Protein AF-A0A819R6R5-F1 (afdb_monomer)

pLDDT: mean 72.18, std 21.05, range [25.55, 96.31]

R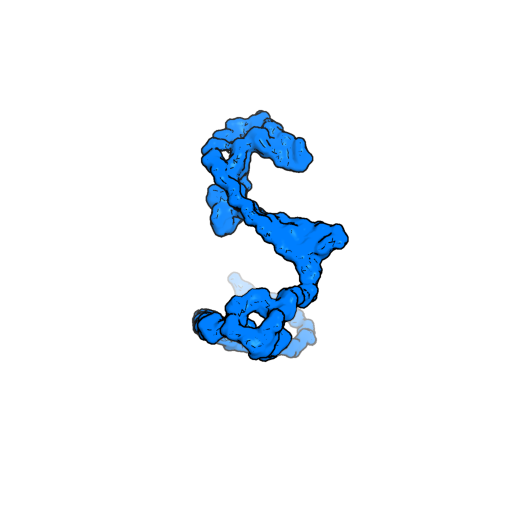adius of gyration: 30.65 Å; Cα contacts (8 Å, |Δi|>4): 181; chains: 1; bounding box: 63×64×86 Å

Solvent-accessible surface area (backbone atoms only — not comparable to full-atom values): 10216 Å² total; per-residue (Å²): 117,56,80,88,11,52,86,26,46,28,30,69,38,90,34,28,62,50,75,52,72,49,73,41,88,94,68,49,27,37,40,38,38,41,37,38,41,23,34,62,42,33,65,72,34,61,58,98,86,40,58,53,18,46,62,50,42,75,80,44,83,81,80,54,90,65,80,73,48,75,50,74,48,77,48,73,45,66,63,57,92,60,75,84,75,46,60,68,34,95,50,54,97,72,48,84,56,59,96,75,44,89,45,34,56,83,84,45,82,83,45,76,88,62,51,72,67,53,50,51,53,51,49,52,51,51,52,53,51,53,58,60,60,69,77,68,76,84,85,88,84,88,90,81,86,88,86,88,88,87,91,86,83,90,79,88,89,81,90,134

Secondary structure (DSSP, 8-state):
--GGGTT-EETTEE--EEEEEEEETTTTEEEEEEEEEE---GGG--BTTB-HHHHHHHH---------EEEEEEEEEE-------PPBPTTGGG-TTGGG-SSB-GGGTTS-SS-HHHHHHHHHHHHHHHHHHTT--PPP--------------------

Foldseek 3Di:
DDDPLCPADEQNHRTGKDKDWDADPPQQKIKIKIKRFHYDHLQPDADPNRRVSVVVCVVPVDIDDTDGDMDMDMDMDRNPPPDPQFDADPCAVNDPCPLNDPGDHPVCPPPDNDDPVRVVVVVVVVVVVVVVVVVDDDDDDDDDDDDDDDDDDDDDDDDD

Mean predicted aligned error: 19.15 Å

Nearest PDB structures (foldseek):
  2drh-assembly1_C  TM=8.576E-01  e=3.982E-04  Pyrococcus horikoshii OT3
  2drh-assembly1_D  TM=8.253E-01  e=2.679E-04  Pyrococcus horikoshii OT3
  3n5i-assembly1_B  TM=7.764E-01  e=1.308E-03  Sphingosinicella xenopeptidilytica
  3n5i-assembly1_C  TM=7.537E-01  e=2.890E-03  Sphingosinicella xenopeptidilytica
  3n5i-assembly1_D  TM=7.748E-01  e=4.590E-03  Sphingosinicella xenopeptidilytica

Structure (mmCIF, N/CA/C/O backbone):
data_AF-A0A819R6R5-F1
#
_entry.id   AF-A0A819R6R5-F1
#
loop_
_atom_site.group_PDB
_atom_site.id
_atom_site.type_symbol
_atom_site.label_atom_id
_atom_site.label_alt_id
_atom_site.label_comp_id
_atom_site.label_asym_id
_atom_site.label_entity_id
_atom_site.label_seq_id
_atom_site.pdbx_PDB_ins_code
_atom_site.Cartn_x
_atom_site.Cartn_y
_atom_site.Cartn_z
_atom_site.occupancy
_atom_site.B_iso_or_equiv
_atom_site.auth_seq_id
_atom_site.auth_comp_id
_atom_site.auth_asym_id
_atom_site.auth_atom_id
_atom_site.pdbx_PDB_model_num
ATOM 1 N N . ASN A 1 1 ? 8.937 -0.632 11.499 1.00 82.94 1 ASN A N 1
ATOM 2 C CA . ASN A 1 1 ? 8.618 0.596 10.732 1.00 82.94 1 ASN A CA 1
ATOM 3 C C . ASN A 1 1 ? 9.880 1.384 10.476 1.00 82.94 1 ASN A C 1
ATOM 5 O O . ASN A 1 1 ? 10.744 1.391 11.343 1.00 82.94 1 ASN A O 1
ATOM 9 N N . VAL A 1 2 ? 9.978 2.013 9.307 1.00 90.94 2 VAL A N 1
ATOM 10 C CA . VAL A 1 2 ? 11.176 2.724 8.839 1.00 90.94 2 VAL A CA 1
ATOM 11 C C . VAL A 1 2 ? 10.796 4.042 8.154 1.00 90.94 2 VAL A C 1
ATOM 13 O O . VAL A 1 2 ? 9.643 4.231 7.753 1.00 90.94 2 VAL A O 1
ATOM 16 N N . GLY A 1 3 ? 11.768 4.949 8.008 1.00 91.12 3 GLY A N 1
ATOM 17 C CA . GLY A 1 3 ? 11.604 6.223 7.300 1.00 91.12 3 GLY A CA 1
ATOM 18 C C . GLY A 1 3 ? 10.436 7.066 7.826 1.00 91.12 3 GLY A C 1
ATOM 19 O O . GLY A 1 3 ? 10.149 7.081 9.024 1.00 91.12 3 GLY A O 1
ATOM 20 N N . GLY A 1 4 ? 9.718 7.736 6.918 1.00 88.19 4 GLY A N 1
ATOM 21 C CA . GLY A 1 4 ? 8.532 8.526 7.280 1.00 88.19 4 GLY A CA 1
ATOM 22 C C . GLY A 1 4 ? 7.352 7.698 7.820 1.00 88.19 4 GLY A C 1
ATOM 23 O O . GLY A 1 4 ? 6.426 8.260 8.399 1.00 88.19 4 GLY A O 1
ATOM 24 N N . GLY A 1 5 ? 7.392 6.364 7.693 1.00 90.44 5 GLY A N 1
ATOM 25 C CA . GLY A 1 5 ? 6.367 5.447 8.198 1.00 90.44 5 GLY A CA 1
ATOM 26 C C . GLY A 1 5 ? 6.433 5.191 9.712 1.00 90.44 5 GLY A C 1
ATOM 27 O O . GLY A 1 5 ? 5.470 4.701 10.304 1.00 90.44 5 GLY A O 1
ATOM 28 N N . THR A 1 6 ? 7.542 5.520 10.386 1.00 92.94 6 THR A N 1
ATOM 29 C CA . THR A 1 6 ? 7.752 5.172 11.806 1.00 92.94 6 THR A CA 1
ATOM 30 C C . THR A 1 6 ? 6.670 5.728 12.727 1.00 92.94 6 THR A C 1
ATOM 32 O O . THR A 1 6 ? 6.112 4.975 13.526 1.00 92.94 6 THR A O 1
ATOM 35 N N . GLY A 1 7 ? 6.292 6.996 12.557 1.00 90.38 7 GLY A N 1
ATOM 36 C CA . GLY A 1 7 ? 5.264 7.667 13.362 1.00 90.38 7 GLY A CA 1
ATOM 37 C C . GLY A 1 7 ? 3.835 7.541 12.829 1.00 90.38 7 GLY A C 1
ATOM 38 O O . GLY A 1 7 ? 2.949 8.252 13.298 1.00 90.38 7 GLY A O 1
ATOM 39 N N . MET A 1 8 ? 3.592 6.699 11.821 1.00 90.94 8 MET A N 1
ATOM 40 C CA . MET A 1 8 ? 2.285 6.640 11.171 1.00 90.94 8 MET A CA 1
ATOM 41 C C . MET A 1 8 ? 1.270 5.768 11.905 1.00 90.94 8 MET A C 1
ATOM 43 O O . MET A 1 8 ? 1.598 4.710 12.458 1.00 90.94 8 MET A O 1
ATOM 47 N N . ILE A 1 9 ? 0.024 6.243 11.878 1.00 90.69 9 ILE A N 1
ATOM 48 C CA . ILE A 1 9 ? -1.169 5.586 12.405 1.00 90.69 9 ILE A CA 1
ATOM 49 C C . ILE A 1 9 ? -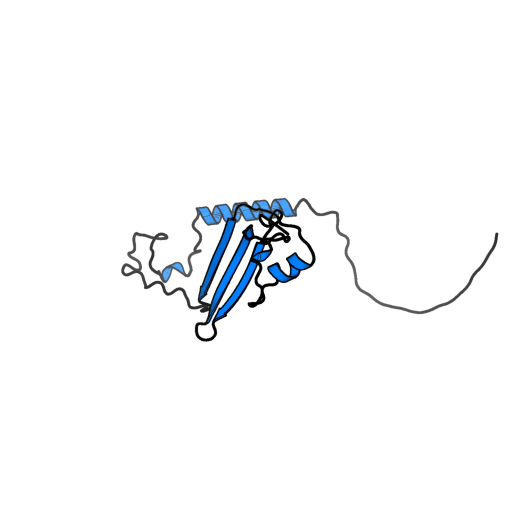2.274 5.766 11.366 1.00 90.69 9 ILE A C 1
ATOM 51 O O . ILE A 1 9 ? -2.510 6.880 10.896 1.00 90.69 9 ILE A O 1
ATOM 55 N N . SER A 1 10 ? -2.950 4.675 11.020 1.00 90.75 10 SER A N 1
ATOM 56 C CA . SER A 1 10 ? -4.067 4.665 10.078 1.00 90.75 10 SER A CA 1
ATOM 57 C C . SER A 1 10 ? -5.172 3.782 10.633 1.00 90.75 10 SER A C 1
ATOM 59 O O . SER A 1 10 ? -4.901 2.737 11.221 1.00 90.75 10 SER A O 1
ATOM 61 N N . PHE A 1 11 ? -6.418 4.246 10.538 1.00 91.12 11 PHE A N 1
ATOM 62 C CA . PHE A 1 11 ? -7.582 3.574 11.127 1.00 91.12 11 PHE A CA 1
ATOM 63 C C . PHE A 1 11 ? -7.441 3.259 12.633 1.00 91.12 11 PHE A C 1
ATOM 65 O O . PHE A 1 11 ? -8.073 2.344 13.148 1.00 91.12 11 PHE A O 1
ATOM 72 N N . GLY A 1 12 ? -6.626 4.022 13.369 1.00 88.88 12 GLY A N 1
ATOM 73 C CA . GLY A 1 12 ? -6.350 3.766 14.789 1.00 88.88 12 GLY A CA 1
ATOM 74 C C . GLY A 1 12 ? -5.407 2.587 15.063 1.00 88.88 12 GLY A C 1
ATOM 75 O O . GLY A 1 12 ? -5.209 2.248 16.225 1.00 88.88 12 GLY A O 1
ATOM 76 N N . PHE A 1 13 ? -4.804 2.001 14.027 1.00 90.12 13 PHE A N 1
ATOM 77 C CA . PHE A 1 13 ? -3.797 0.946 14.127 1.00 90.12 13 PHE A CA 1
ATOM 78 C C . PHE A 1 13 ? -2.423 1.461 13.711 1.00 90.12 13 PHE A C 1
ATOM 80 O O . PHE A 1 13 ? -2.297 2.466 13.000 1.00 90.12 13 PHE A O 1
ATOM 87 N N . LYS A 1 14 ? -1.369 0.762 14.148 1.00 91.25 14 LYS A N 1
ATOM 88 C CA . LYS A 1 14 ? -0.015 1.081 13.704 1.00 91.25 14 LYS A CA 1
ATOM 89 C C . LYS A 1 14 ? 0.049 0.946 12.185 1.00 91.25 14 LYS A C 1
ATOM 91 O O . LYS A 1 14 ? -0.250 -0.110 11.646 1.00 91.25 14 LYS A O 1
ATOM 96 N N . ALA A 1 15 ? 0.451 2.024 11.527 1.00 91.62 15 ALA A N 1
ATOM 97 C CA . ALA A 1 15 ? 0.645 2.062 10.088 1.00 91.62 15 ALA A CA 1
ATOM 98 C C . ALA A 1 15 ? 2.117 2.322 9.757 1.00 91.62 15 ALA A C 1
ATOM 100 O O . ALA A 1 15 ? 2.967 2.430 10.655 1.00 91.62 15 ALA A O 1
ATOM 101 N N . GLY A 1 16 ? 2.412 2.430 8.467 1.00 91.25 16 GLY A N 1
ATOM 102 C CA . GLY A 1 16 ? 3.763 2.603 7.975 1.00 91.25 16 GLY A CA 1
ATOM 103 C C . GLY A 1 16 ? 3.814 2.980 6.503 1.00 91.25 16 GLY A C 1
ATOM 104 O O . GLY A 1 16 ? 2.851 3.494 5.927 1.00 91.25 16 GLY A O 1
ATOM 105 N N . THR A 1 17 ? 4.987 2.736 5.936 1.00 94.38 17 THR A N 1
ATOM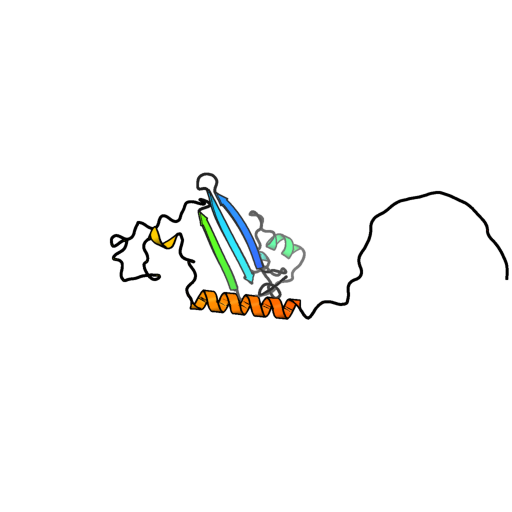 106 C CA . THR A 1 17 ? 5.221 2.780 4.499 1.00 94.38 17 THR A CA 1
ATOM 107 C C . THR A 1 17 ? 5.126 1.353 3.984 1.00 94.38 17 THR A C 1
ATOM 109 O O . THR A 1 17 ? 5.845 0.496 4.486 1.00 94.38 17 THR A O 1
ATOM 112 N N . GLU A 1 18 ? 4.281 1.121 2.989 1.00 93.31 18 GLU A N 1
ATOM 113 C CA . GLU A 1 18 ? 4.045 -0.196 2.400 1.00 93.31 18 GLU A CA 1
ATOM 114 C C . GLU A 1 18 ? 4.142 -0.115 0.881 1.00 93.31 18 GLU A C 1
ATOM 116 O O . GLU A 1 18 ? 3.815 0.913 0.285 1.00 93.31 18 GLU A O 1
ATOM 121 N N . ALA A 1 19 ? 4.576 -1.203 0.253 1.00 93.62 19 ALA A N 1
ATOM 122 C CA . ALA A 1 19 ? 4.673 -1.309 -1.194 1.00 93.62 19 ALA A CA 1
ATOM 123 C C . ALA A 1 19 ? 3.851 -2.495 -1.700 1.00 93.62 19 ALA A C 1
ATOM 125 O O . ALA A 1 19 ? 3.797 -3.549 -1.071 1.00 93.62 19 ALA A O 1
ATOM 126 N N . SER A 1 20 ? 3.231 -2.333 -2.861 1.00 94.94 20 SER A N 1
ATOM 127 C CA . SER A 1 20 ? 2.559 -3.409 -3.579 1.00 94.94 20 SER A CA 1
ATOM 128 C C . SER A 1 20 ? 2.888 -3.303 -5.057 1.00 94.94 20 SER A C 1
ATOM 130 O O . SER A 1 20 ? 3.115 -2.211 -5.570 1.00 94.94 20 SER A O 1
ATOM 132 N N . SER A 1 21 ? 2.931 -4.432 -5.753 1.00 94.00 21 SER A N 1
ATOM 133 C CA . SER A 1 21 ? 3.127 -4.442 -7.197 1.00 94.00 21 SER A CA 1
ATOM 134 C C . SER A 1 21 ? 2.281 -5.517 -7.859 1.00 94.00 21 SER A C 1
ATOM 136 O O . SER A 1 21 ? 1.883 -6.498 -7.226 1.00 94.00 21 SER A O 1
ATOM 138 N N . ARG A 1 22 ? 1.974 -5.312 -9.138 1.00 93.19 22 ARG A N 1
ATOM 139 C CA . ARG A 1 22 ? 1.236 -6.261 -9.965 1.00 93.19 22 ARG A CA 1
ATOM 140 C C . ARG A 1 22 ? 1.775 -6.227 -11.387 1.00 93.19 22 ARG A C 1
ATOM 142 O O . ARG A 1 22 ? 1.888 -5.155 -11.977 1.00 93.19 22 ARG A O 1
ATOM 149 N N . LYS A 1 23 ? 2.054 -7.411 -11.929 1.00 91.25 23 LYS A N 1
ATOM 150 C CA . LYS A 1 23 ? 2.324 -7.601 -13.354 1.00 91.25 23 LYS A CA 1
ATOM 151 C C . LYS A 1 23 ? 1.009 -7.749 -14.108 1.00 91.25 23 LYS A C 1
ATOM 153 O O . LYS A 1 23 ? 0.078 -8.379 -13.604 1.00 91.25 23 LYS A O 1
ATOM 158 N N . ILE A 1 24 ? 0.933 -7.132 -15.277 1.00 89.31 24 ILE A N 1
ATOM 159 C CA . ILE A 1 24 ? -0.204 -7.240 -16.186 1.00 89.31 24 ILE A CA 1
ATOM 160 C C . ILE A 1 24 ? 0.192 -8.208 -17.296 1.00 89.31 24 ILE A C 1
ATOM 162 O O . ILE A 1 24 ? 0.986 -7.873 -18.181 1.00 89.31 24 ILE A O 1
ATOM 166 N N . ASP A 1 25 ? -0.368 -9.412 -17.228 1.00 81.56 25 ASP A N 1
ATOM 167 C CA . ASP A 1 25 ? -0.171 -10.440 -18.243 1.00 81.56 25 ASP A CA 1
ATOM 168 C C . ASP A 1 25 ? -0.705 -9.941 -19.597 1.00 81.56 25 ASP A C 1
ATOM 170 O O . ASP A 1 25 ? -1.776 -9.340 -19.682 1.00 81.56 25 ASP A O 1
ATOM 174 N N . GLY A 1 26 ? 0.070 -10.144 -20.664 1.00 76.94 26 GLY A N 1
ATOM 175 C CA . GLY A 1 26 ? -0.273 -9.716 -22.026 1.00 76.94 26 GLY A CA 1
ATOM 176 C C . GLY A 1 26 ? 0.264 -8.343 -22.454 1.00 76.94 26 GLY A C 1
ATOM 177 O O . GLY A 1 26 ? 0.410 -8.120 -23.650 1.00 76.94 26 GLY A O 1
ATOM 178 N N . LEU A 1 27 ? 0.622 -7.451 -21.521 1.00 73.00 27 LEU A N 1
ATOM 179 C CA . LEU A 1 27 ? 1.282 -6.166 -21.831 1.00 73.00 27 LEU A CA 1
ATOM 180 C C . LEU A 1 27 ? 2.726 -6.074 -21.315 1.00 73.00 27 LEU A C 1
ATOM 182 O O . LEU A 1 27 ? 3.362 -5.039 -21.491 1.00 73.00 27 LEU A O 1
ATOM 186 N N . HIS A 1 28 ? 3.233 -7.132 -20.669 1.00 81.06 28 HIS A N 1
ATOM 187 C CA . HIS A 1 28 ? 4.549 -7.161 -20.016 1.00 81.06 28 HIS A CA 1
ATOM 188 C C . HIS A 1 28 ? 4.792 -5.972 -19.068 1.00 81.06 28 HIS A C 1
ATOM 190 O O . HIS A 1 28 ? 5.929 -5.618 -18.814 1.00 81.06 28 HIS A O 1
ATOM 196 N N . TYR A 1 29 ? 3.749 -5.347 -18.518 1.00 84.25 29 TYR A N 1
ATOM 197 C CA . TYR A 1 29 ? 3.885 -4.139 -17.701 1.00 84.25 29 TYR A CA 1
ATOM 198 C C . TYR A 1 29 ? 3.887 -4.490 -16.213 1.00 84.25 29 TYR A C 1
ATOM 200 O O . TYR A 1 29 ? 3.054 -5.295 -15.778 1.00 84.25 29 TYR A O 1
ATOM 208 N N . THR A 1 30 ? 4.753 -3.867 -15.411 1.00 87.69 30 THR A N 1
ATOM 209 C CA . THR A 1 30 ? 4.664 -3.952 -13.947 1.00 87.69 30 THR A CA 1
ATOM 210 C C . THR A 1 30 ? 4.217 -2.619 -13.385 1.00 87.69 30 THR A C 1
ATOM 212 O O . THR A 1 30 ? 4.835 -1.588 -13.619 1.00 87.69 30 THR A O 1
ATOM 215 N N . ILE A 1 31 ? 3.155 -2.637 -12.582 1.00 91.31 31 ILE A N 1
ATOM 216 C CA . ILE A 1 31 ? 2.744 -1.482 -11.783 1.00 91.31 31 ILE A CA 1
ATOM 217 C C . ILE A 1 31 ? 3.258 -1.685 -10.365 1.00 91.31 31 ILE A C 1
ATOM 219 O O . ILE A 1 31 ? 2.926 -2.680 -9.723 1.00 91.31 31 ILE A O 1
ATOM 223 N N . GLY A 1 32 ? 4.036 -0.729 -9.872 1.00 94.06 32 GLY A N 1
ATOM 224 C CA . GLY A 1 32 ? 4.430 -0.598 -8.475 1.00 94.06 32 GLY A CA 1
ATOM 225 C C . GLY A 1 32 ? 3.698 0.562 -7.805 1.00 94.06 32 GLY A C 1
ATOM 226 O O . GLY A 1 32 ? 3.517 1.629 -8.390 1.00 94.06 32 GLY A O 1
ATOM 227 N N . VAL A 1 33 ? 3.286 0.364 -6.559 1.00 94.75 33 VAL A N 1
ATOM 228 C CA . VAL A 1 33 ? 2.652 1.376 -5.715 1.00 94.75 33 VAL A CA 1
ATOM 229 C C . VAL A 1 33 ? 3.377 1.407 -4.376 1.00 94.75 33 VAL A C 1
ATOM 231 O O . VAL A 1 33 ? 3.549 0.369 -3.743 1.00 94.75 33 VAL A O 1
ATOM 234 N N . LEU A 1 34 ? 3.770 2.595 -3.928 1.00 94.69 34 LEU A N 1
ATOM 235 C CA . LEU A 1 34 ? 4.303 2.847 -2.591 1.00 94.69 34 LEU A CA 1
ATOM 236 C C . LEU A 1 34 ? 3.346 3.784 -1.855 1.00 94.69 34 LEU A C 1
ATOM 238 O O . LEU A 1 34 ? 3.044 4.876 -2.335 1.00 94.69 34 LEU A O 1
ATOM 242 N N . VAL A 1 35 ? 2.875 3.367 -0.686 1.00 93.88 35 VAL A N 1
ATOM 243 C CA . VAL A 1 35 ? 1.894 4.101 0.113 1.00 93.88 35 VAL A CA 1
ATOM 244 C C . VAL A 1 35 ? 2.481 4.417 1.475 1.00 93.88 35 VAL A C 1
ATOM 246 O O . VAL A 1 35 ? 3.022 3.551 2.153 1.00 93.88 35 VAL A O 1
ATOM 249 N N . GLN A 1 36 ? 2.314 5.656 1.911 1.00 93.25 36 GLN A N 1
ATOM 250 C CA . GLN A 1 36 ? 2.587 6.086 3.269 1.00 93.25 36 GLN A CA 1
ATOM 251 C C . GLN A 1 36 ? 1.266 6.548 3.901 1.00 93.25 36 GLN A C 1
ATOM 253 O O . GLN A 1 36 ? 0.734 7.615 3.580 1.00 93.25 36 GLN A O 1
ATOM 258 N N . SER A 1 37 ? 0.700 5.687 4.754 1.00 89.88 37 SER A N 1
ATOM 259 C CA . SER A 1 37 ? -0.685 5.809 5.216 1.00 89.88 37 SER A CA 1
ATOM 260 C C . SER A 1 37 ? -0.810 6.459 6.593 1.00 89.88 37 SER A C 1
ATOM 262 O O . SER A 1 37 ? -0.453 5.865 7.613 1.00 89.88 37 SER A O 1
ATOM 264 N N . LYS A 1 38 ? -1.396 7.662 6.638 1.00 89.62 38 LYS A N 1
ATOM 265 C CA . LYS A 1 38 ? -1.778 8.361 7.874 1.00 89.62 38 LYS A CA 1
ATOM 266 C C . LYS A 1 38 ? -3.170 8.969 7.740 1.00 89.62 38 LYS A C 1
ATOM 268 O O . LYS A 1 38 ? -3.358 10.180 7.722 1.00 89.62 38 LYS A O 1
ATOM 273 N N . PHE A 1 39 ? -4.177 8.115 7.611 1.00 88.69 39 PHE A N 1
ATOM 274 C CA . PHE A 1 39 ? -5.566 8.559 7.505 1.00 88.69 39 PHE A CA 1
ATOM 275 C C . PHE A 1 39 ? -6.551 7.528 8.065 1.00 88.69 39 PHE A C 1
ATOM 277 O O . PHE A 1 39 ? -6.180 6.402 8.404 1.00 88.69 39 PHE A O 1
ATOM 284 N N . GLY A 1 40 ? -7.823 7.924 8.129 1.00 88.38 40 GLY A N 1
ATOM 285 C CA . GLY A 1 40 ? -8.942 7.028 8.411 1.00 88.38 40 GLY A CA 1
ATOM 286 C C . GLY A 1 40 ? -9.255 6.860 9.898 1.00 88.38 40 GLY A C 1
ATOM 287 O O . GLY A 1 40 ? -8.373 6.842 10.758 1.00 88.38 40 GLY A O 1
ATOM 288 N N . ARG A 1 41 ? -10.548 6.719 10.204 1.00 89.31 41 ARG A N 1
ATOM 289 C CA . ARG A 1 41 ? -11.060 6.365 11.540 1.00 89.31 41 ARG A CA 1
ATOM 290 C C . ARG A 1 41 ? -11.235 4.855 11.639 1.00 89.31 41 ARG A C 1
ATOM 292 O O . ARG A 1 41 ? -11.618 4.249 10.649 1.00 89.31 41 ARG A O 1
ATOM 299 N N . LYS A 1 42 ? -11.074 4.267 12.831 1.00 90.25 42 LYS A N 1
ATOM 300 C CA . LYS A 1 42 ? -11.194 2.810 13.067 1.00 90.25 42 LYS A CA 1
ATOM 301 C C . LYS A 1 42 ? -12.410 2.177 12.382 1.00 90.25 42 LYS A C 1
ATOM 303 O O . LYS A 1 42 ? -12.233 1.237 11.626 1.00 90.25 42 LYS A O 1
ATOM 308 N N . LYS A 1 43 ? -13.600 2.781 12.511 1.00 91.06 43 LYS A N 1
ATOM 309 C CA . LYS A 1 43 ? -14.848 2.314 11.866 1.00 91.06 43 LYS A CA 1
ATOM 310 C C . LYS A 1 43 ? -14.811 2.208 10.335 1.00 91.06 43 LYS A C 1
ATOM 312 O O . LYS A 1 43 ? -15.617 1.500 9.764 1.00 91.06 43 LYS A O 1
ATOM 317 N N . GLN A 1 44 ? -13.921 2.943 9.670 1.00 91.81 44 GLN A N 1
ATOM 318 C CA . GLN A 1 44 ? -13.824 2.992 8.206 1.00 91.81 44 GLN A CA 1
ATOM 319 C C . GLN A 1 44 ? -12.876 1.924 7.642 1.00 91.81 44 GLN A C 1
ATOM 321 O O . GLN A 1 44 ? -12.685 1.877 6.430 1.00 91.81 44 GLN A O 1
ATOM 326 N N . LEU A 1 45 ? -12.239 1.113 8.495 1.00 92.56 45 LEU A N 1
ATOM 327 C CA . LEU A 1 45 ? -11.335 0.060 8.048 1.00 92.56 45 LEU A CA 1
ATOM 328 C C . LEU A 1 45 ? -12.126 -1.066 7.378 1.00 92.56 45 LEU A C 1
ATOM 330 O O . LEU A 1 45 ? -12.887 -1.776 8.037 1.00 92.56 45 LEU A O 1
ATOM 334 N N . ILE A 1 46 ? -11.885 -1.241 6.082 1.00 95.06 46 ILE A N 1
ATOM 335 C CA . IL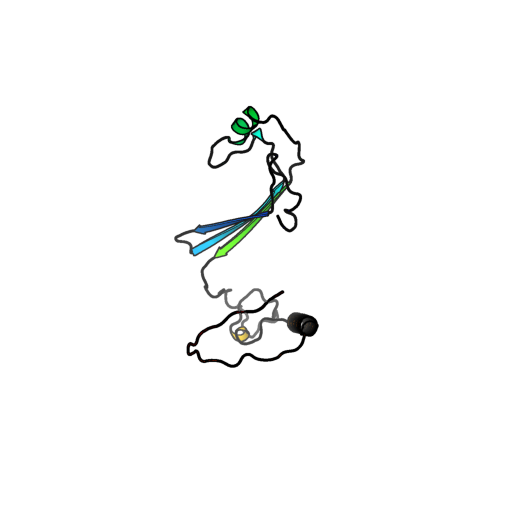E A 1 46 ? -12.432 -2.323 5.268 1.00 95.06 46 ILE A CA 1
ATOM 336 C C . ILE A 1 46 ? -11.257 -3.102 4.683 1.00 95.06 46 ILE A C 1
ATOM 338 O O . ILE A 1 46 ? -10.363 -2.512 4.077 1.00 95.06 46 ILE A O 1
ATOM 342 N N . ILE A 1 47 ? -11.257 -4.422 4.852 1.00 95.31 47 ILE A N 1
ATOM 343 C CA . ILE A 1 47 ? -10.232 -5.318 4.304 1.00 95.31 47 ILE A CA 1
ATOM 344 C C . ILE A 1 47 ? -10.949 -6.332 3.427 1.00 95.31 47 ILE A C 1
ATOM 346 O O . ILE A 1 47 ? -11.876 -6.991 3.890 1.00 95.31 47 ILE A O 1
ATOM 350 N N . THR A 1 48 ? -10.560 -6.437 2.152 1.00 95.75 48 THR A N 1
ATOM 351 C CA . THR A 1 48 ? -11.176 -7.381 1.193 1.00 95.75 48 THR A CA 1
ATOM 352 C C . THR A 1 48 ? -12.713 -7.301 1.158 1.00 95.75 48 THR A C 1
ATOM 354 O O . THR A 1 48 ? -13.395 -8.311 1.045 1.00 95.75 48 THR A O 1
ATOM 357 N N . GLY A 1 49 ? -13.268 -6.092 1.306 1.00 94.75 49 GLY A N 1
ATOM 358 C CA . GLY A 1 49 ? -14.717 -5.849 1.343 1.00 94.75 49 GLY A CA 1
ATOM 359 C C . GLY A 1 49 ? -15.394 -6.072 2.703 1.00 94.75 49 GLY A C 1
ATOM 360 O O . GLY A 1 49 ? -16.560 -5.727 2.856 1.00 94.75 49 GLY A O 1
ATOM 361 N N . VAL A 1 50 ? -14.683 -6.582 3.710 1.00 96.31 50 VAL A N 1
ATOM 362 C CA . VAL A 1 50 ? -15.222 -6.848 5.053 1.00 96.31 50 VAL A CA 1
ATOM 363 C C . VAL A 1 50 ? -15.017 -5.627 5.966 1.00 96.31 50 VAL A C 1
ATOM 365 O O . VAL A 1 50 ? -13.878 -5.160 6.074 1.00 96.31 50 VAL A O 1
ATOM 368 N N . PRO A 1 51 ? -16.058 -5.109 6.657 1.00 95.06 51 PRO A N 1
ATOM 369 C CA . PRO A 1 51 ? -15.972 -3.937 7.540 1.00 95.06 51 PRO A CA 1
ATOM 370 C C . PRO A 1 51 ? -15.344 -4.274 8.906 1.00 95.06 51 PRO A C 1
ATOM 372 O O . PRO A 1 51 ? -15.955 -4.147 9.966 1.00 95.06 51 PRO A O 1
ATOM 375 N N . VAL A 1 52 ? -14.076 -4.688 8.888 1.00 94.56 52 VAL A N 1
ATOM 376 C CA . VAL A 1 52 ? -13.310 -5.104 10.077 1.00 94.56 52 VAL A CA 1
ATOM 377 C C . VAL A 1 52 ? -13.285 -4.018 11.159 1.00 94.56 52 VAL A C 1
ATOM 379 O O . VAL A 1 52 ? -13.320 -4.308 12.353 1.00 94.56 52 VAL A O 1
ATOM 382 N N . GLY A 1 53 ? -13.255 -2.750 10.753 1.00 92.38 53 GLY A N 1
ATOM 383 C CA . GLY A 1 53 ? -13.254 -1.610 11.659 1.00 92.38 53 GLY A CA 1
ATOM 384 C C . GLY A 1 53 ? -14.456 -1.539 12.597 1.00 92.38 53 GLY A C 1
ATOM 385 O O . GLY A 1 53 ? -14.307 -1.160 13.760 1.00 92.38 53 GLY A O 1
ATOM 386 N N . GLU A 1 54 ? -15.638 -1.899 12.101 1.00 92.62 54 GLU A N 1
ATOM 387 C CA . GLU A 1 54 ? -16.876 -1.899 12.883 1.00 92.62 54 GLU A CA 1
ATOM 388 C C . GLU A 1 54 ? -16.909 -3.070 13.859 1.00 92.62 54 GLU A C 1
ATOM 390 O O . GLU A 1 54 ? -17.212 -2.879 15.037 1.00 92.62 54 GLU A O 1
ATOM 395 N N . GLU A 1 55 ? -16.505 -4.257 13.404 1.00 93.19 55 GLU A N 1
ATOM 396 C CA . GLU A 1 55 ? 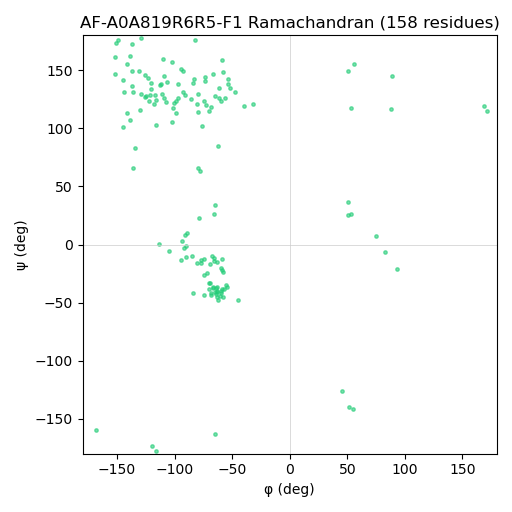-16.416 -5.444 14.257 1.00 93.19 55 GLU A CA 1
ATOM 397 C C . GLU A 1 55 ? -15.441 -5.234 15.423 1.00 93.19 55 GLU A C 1
ATOM 399 O O . GLU A 1 55 ? -15.756 -5.533 16.575 1.00 93.19 55 GLU A O 1
ATOM 404 N N . LEU A 1 56 ? -14.288 -4.608 15.169 1.00 91.38 56 LEU A N 1
ATOM 405 C CA . LEU A 1 56 ? -13.297 -4.331 16.212 1.00 91.38 56 LEU A CA 1
ATOM 406 C C . LEU A 1 56 ? -13.721 -3.230 17.192 1.00 91.38 56 LEU A C 1
ATOM 408 O O . LEU A 1 56 ? -13.239 -3.200 18.326 1.00 91.38 56 LEU A O 1
ATOM 412 N N . LEU A 1 57 ? -14.610 -2.318 16.795 1.00 90.00 57 LEU A N 1
ATOM 413 C CA . LEU A 1 57 ? -15.145 -1.296 17.699 1.00 90.00 57 LEU A CA 1
ATOM 414 C C . LEU A 1 57 ? -16.159 -1.855 18.698 1.00 90.00 57 LEU A C 1
ATOM 416 O O . LEU A 1 57 ? -16.290 -1.296 19.789 1.00 90.00 57 LEU A O 1
ATOM 420 N N . LYS A 1 58 ? -16.846 -2.952 18.355 1.00 89.12 58 LYS A N 1
ATOM 421 C CA . LYS A 1 58 ? -17.747 -3.653 19.283 1.00 89.12 58 LYS A CA 1
ATOM 422 C C . LYS A 1 58 ? -16.977 -4.220 20.476 1.00 89.12 58 LYS A C 1
ATOM 424 O O . LYS A 1 58 ? -17.476 -4.183 21.596 1.00 89.12 58 LYS A O 1
ATOM 429 N N . ILE A 1 59 ? -15.757 -4.697 20.226 1.00 89.44 59 ILE A N 1
ATOM 430 C CA . ILE A 1 59 ? -14.881 -5.303 21.235 1.00 89.44 59 ILE A CA 1
ATOM 431 C C . ILE A 1 59 ? -14.097 -4.222 21.988 1.00 89.44 59 ILE A C 1
ATOM 433 O O . ILE A 1 59 ? -13.976 -4.277 23.208 1.00 89.44 59 ILE A O 1
ATOM 437 N N . GLU A 1 60 ? -13.584 -3.208 21.284 1.00 81.12 60 GLU A N 1
ATOM 438 C CA . GLU A 1 60 ? -12.687 -2.220 21.879 1.00 81.12 60 GLU A CA 1
ATOM 439 C C . GLU A 1 60 ? -12.985 -0.788 21.398 1.00 81.12 60 GLU A C 1
ATOM 441 O O . GLU A 1 60 ? -12.646 -0.384 20.277 1.00 81.12 60 GLU A O 1
ATOM 446 N N . LYS A 1 61 ? -13.570 0.015 22.301 1.00 75.31 61 LYS A N 1
ATOM 447 C CA . LYS A 1 61 ? -14.113 1.366 22.042 1.00 75.31 61 LYS A CA 1
ATOM 448 C C . LYS A 1 61 ? -13.074 2.498 21.966 1.00 75.31 61 LYS A C 1
ATOM 450 O O . LYS A 1 61 ? -13.411 3.662 22.174 1.00 75.31 61 LYS A O 1
ATOM 455 N N . LYS A 1 62 ? -11.806 2.207 21.673 1.00 72.69 62 LYS A N 1
ATOM 456 C CA . LYS A 1 62 ? -10.793 3.257 21.483 1.00 72.69 62 LYS A CA 1
ATOM 457 C C . LYS A 1 62 ? -10.888 3.850 20.082 1.00 72.69 62 LYS A C 1
ATOM 459 O O . LYS A 1 62 ? -10.708 3.150 19.085 1.00 72.69 62 LYS A O 1
ATOM 464 N N . GLN A 1 63 ? -11.128 5.156 20.019 1.00 68.56 63 GLN A N 1
ATOM 465 C CA . GLN A 1 63 ? -11.158 5.914 18.777 1.00 68.56 63 GLN A CA 1
ATOM 466 C C . GLN A 1 63 ? -10.178 7.080 18.853 1.00 68.56 63 GLN A C 1
ATOM 468 O O . GLN A 1 63 ? -10.215 7.887 19.776 1.00 68.56 63 GLN A O 1
ATOM 473 N N . TYR A 1 64 ? -9.319 7.172 17.844 1.00 71.06 64 TYR A N 1
ATOM 474 C CA . TYR A 1 64 ? -8.343 8.241 17.702 1.00 71.06 64 TYR A CA 1
ATOM 475 C C . TYR A 1 64 ? -8.705 9.091 16.491 1.00 71.06 64 TYR A C 1
ATOM 477 O O . TYR A 1 64 ? -9.095 8.560 15.446 1.00 71.06 64 TYR A O 1
ATOM 485 N N . ASN A 1 65 ? -8.605 10.408 16.645 1.00 65.44 65 ASN A N 1
ATOM 486 C CA . ASN A 1 65 ? -8.872 11.353 15.574 1.00 65.44 65 ASN A CA 1
ATOM 487 C C . ASN A 1 65 ? -7.536 11.833 15.004 1.00 65.44 65 ASN A C 1
ATOM 489 O O . ASN A 1 65 ? -6.737 12.426 15.725 1.00 65.44 65 ASN A O 1
ATOM 493 N N . PHE A 1 66 ? -7.287 11.556 13.727 1.00 66.25 66 PHE A N 1
ATOM 494 C CA . PHE A 1 66 ? -6.057 11.952 13.050 1.00 66.25 66 PHE A CA 1
ATOM 495 C C . PHE A 1 66 ? -6.381 12.839 11.856 1.00 66.25 66 PHE A C 1
ATOM 497 O O . PHE A 1 66 ? -7.322 12.572 11.109 1.00 66.25 66 PHE A O 1
ATOM 504 N N . GLN A 1 67 ? -5.568 13.880 11.678 1.00 68.50 67 GLN A N 1
ATOM 505 C CA . GLN A 1 67 ? -5.562 14.693 10.466 1.00 68.50 67 GLN A CA 1
ATOM 506 C C . GLN A 1 67 ? -5.193 13.789 9.274 1.00 68.50 67 GLN A C 1
ATOM 508 O O . GLN A 1 67 ? -4.173 13.095 9.356 1.00 68.50 67 GLN A O 1
ATOM 513 N N . PRO A 1 68 ? -6.002 13.748 8.203 1.00 70.25 68 PRO A N 1
ATOM 514 C CA . PRO A 1 68 ? -5.774 12.839 7.091 1.00 70.25 68 PRO A CA 1
ATOM 515 C C . PRO A 1 68 ? -4.599 13.310 6.228 1.00 70.25 68 PRO A C 1
ATOM 517 O O . PRO A 1 68 ? -4.615 14.410 5.684 1.00 70.25 68 PRO A O 1
ATOM 520 N N . LEU A 1 69 ? -3.598 12.448 6.065 1.00 73.75 69 LEU A N 1
ATOM 521 C CA . LEU A 1 69 ? -2.533 12.587 5.080 1.00 73.75 69 LEU A CA 1
ATOM 522 C C . LEU A 1 69 ? -2.193 11.203 4.511 1.00 73.75 69 LEU A C 1
ATOM 524 O O . LEU A 1 69 ? -1.686 10.333 5.216 1.00 73.75 69 LEU A O 1
ATOM 528 N N . LEU A 1 70 ? -2.481 10.999 3.228 1.00 83.50 70 LEU A N 1
ATOM 529 C CA . LEU A 1 70 ? -2.110 9.800 2.481 1.00 83.50 70 LEU A CA 1
ATOM 530 C C . LEU A 1 70 ? -1.185 10.216 1.343 1.00 83.50 70 LEU A C 1
ATOM 532 O O . LEU A 1 70 ? -1.582 11.005 0.490 1.00 83.50 70 LEU A O 1
ATOM 536 N N . VAL A 1 71 ? 0.032 9.679 1.323 1.00 83.81 71 VAL A N 1
ATOM 537 C CA . VAL A 1 71 ? 0.962 9.871 0.205 1.00 83.81 71 VAL A CA 1
ATOM 538 C C . VAL A 1 71 ? 1.039 8.560 -0.561 1.00 83.81 71 VAL A C 1
ATOM 540 O O . VAL A 1 71 ? 1.343 7.525 0.026 1.00 83.81 71 VAL A O 1
ATOM 543 N N . THR A 1 72 ? 0.730 8.598 -1.857 1.00 88.31 72 THR A N 1
ATOM 544 C CA . THR A 1 72 ? 0.794 7.436 -2.754 1.00 88.31 72 THR A CA 1
ATOM 545 C C . THR A 1 72 ? 1.662 7.783 -3.951 1.00 88.31 72 THR A C 1
ATOM 547 O O . THR A 1 72 ? 1.427 8.789 -4.615 1.00 88.31 72 THR A O 1
ATOM 550 N N . ILE A 1 73 ? 2.660 6.952 -4.218 1.00 86.56 73 ILE A N 1
ATOM 551 C CA . ILE A 1 73 ? 3.526 7.035 -5.390 1.00 86.56 73 ILE A CA 1
ATOM 552 C C . ILE A 1 73 ? 3.199 5.829 -6.264 1.00 86.56 73 ILE A C 1
ATOM 554 O O . ILE A 1 73 ? 3.168 4.704 -5.769 1.00 86.56 73 ILE A O 1
ATOM 558 N N . VAL A 1 74 ? 2.952 6.067 -7.550 1.00 91.56 74 VAL A N 1
ATOM 559 C CA . VAL A 1 74 ? 2.714 5.017 -8.545 1.00 91.56 74 VAL A CA 1
ATOM 560 C C . VAL A 1 74 ? 3.824 5.091 -9.579 1.00 91.56 74 VAL A C 1
ATOM 562 O O . VAL A 1 74 ? 4.109 6.156 -10.122 1.00 91.56 74 VAL A O 1
ATOM 565 N N . SER A 1 75 ? 4.449 3.953 -9.832 1.00 86.19 75 SER A N 1
ATOM 566 C CA . SER A 1 75 ? 5.477 3.762 -10.847 1.00 86.19 75 SER A CA 1
ATOM 567 C C . SER A 1 75 ? 5.056 2.618 -11.750 1.00 86.19 75 SER A C 1
ATOM 569 O O . SER A 1 75 ? 4.467 1.650 -11.268 1.00 86.19 75 SER A O 1
ATOM 571 N N . GLY A 1 76 ? 5.387 2.686 -13.031 1.00 85.12 76 GLY A N 1
ATOM 572 C CA . GLY A 1 76 ? 5.207 1.544 -13.904 1.00 85.12 76 GLY A CA 1
ATOM 573 C C . GLY A 1 76 ? 6.306 1.446 -14.944 1.00 85.12 76 GLY A C 1
ATOM 574 O O . GLY A 1 76 ? 6.779 2.471 -15.441 1.00 85.12 76 GLY A O 1
ATOM 575 N N . ASP A 1 77 ? 6.714 0.214 -15.218 1.00 79.69 77 ASP A N 1
ATOM 576 C CA . ASP A 1 77 ? 7.654 -0.131 -16.271 1.00 79.69 77 ASP A CA 1
ATOM 577 C C . ASP A 1 77 ? 6.935 -0.913 -17.368 1.00 79.69 77 ASP A C 1
ATOM 579 O O . ASP A 1 77 ? 6.093 -1.772 -17.110 1.00 79.69 77 ASP A O 1
ATOM 583 N N . ASP A 1 78 ? 7.244 -0.596 -18.618 1.00 72.00 78 ASP A N 1
ATOM 584 C CA . ASP A 1 78 ? 7.047 -1.524 -19.710 1.00 72.00 78 ASP A CA 1
ATOM 585 C C . ASP A 1 78 ? 8.180 -2.537 -19.616 1.00 72.00 78 ASP A C 1
ATOM 587 O O . ASP A 1 78 ? 9.305 -2.265 -20.004 1.00 72.00 78 ASP A O 1
ATOM 591 N N . GLY A 1 79 ? 7.899 -3.728 -19.088 1.00 61.16 79 GLY A N 1
ATOM 592 C CA . GLY A 1 79 ? 8.826 -4.866 -19.021 1.00 61.16 79 GLY A CA 1
ATOM 593 C C . GLY A 1 79 ? 9.209 -5.433 -20.390 1.00 61.16 79 GLY A C 1
ATOM 594 O O . GLY A 1 79 ? 9.534 -6.612 -20.518 1.00 61.16 79 GLY A O 1
ATOM 595 N N . ASN A 1 80 ? 9.153 -4.595 -21.419 1.00 56.97 80 ASN A N 1
ATOM 596 C CA . ASN A 1 80 ? 9.978 -4.745 -22.580 1.00 56.97 80 ASN A CA 1
ATOM 597 C C . ASN A 1 80 ? 11.359 -4.189 -22.223 1.00 56.97 80 ASN A C 1
ATOM 599 O O . ASN A 1 80 ? 11.567 -2.979 -22.158 1.00 56.97 80 ASN A O 1
ATOM 603 N N . ASP A 1 81 ? 12.351 -5.068 -22.181 1.00 51.56 81 ASP A N 1
ATOM 604 C CA . ASP A 1 81 ? 13.750 -4.718 -22.434 1.00 51.56 81 ASP A CA 1
ATOM 605 C C . ASP A 1 81 ? 13.921 -4.264 -23.908 1.00 51.56 81 ASP A C 1
ATOM 607 O O . ASP A 1 81 ? 14.915 -4.570 -24.567 1.00 51.56 81 ASP A O 1
ATOM 611 N N . CYS A 1 82 ? 12.919 -3.605 -24.501 1.00 46.16 82 CYS A N 1
ATOM 612 C CA . CYS A 1 82 ? 13.019 -3.074 -25.838 1.00 46.16 82 CYS A CA 1
ATOM 613 C C . CYS A 1 82 ? 13.930 -1.863 -25.750 1.00 46.16 82 CYS A C 1
ATOM 615 O O . CYS A 1 82 ? 13.656 -0.903 -25.023 1.00 46.16 82 CYS A O 1
ATOM 617 N N . GLU A 1 83 ? 15.033 -1.932 -26.496 1.00 48.75 83 GLU A N 1
ATOM 618 C CA . GLU A 1 83 ? 15.841 -0.778 -26.846 1.00 48.75 83 GLU A CA 1
ATOM 619 C C . GLU A 1 83 ? 14.939 0.444 -26.960 1.00 48.75 83 GLU A C 1
ATOM 621 O O . GLU A 1 83 ? 13.984 0.438 -27.739 1.00 48.75 83 GLU A O 1
ATOM 626 N N . THR A 1 84 ? 15.216 1.470 -26.160 1.00 44.28 84 THR A N 1
ATOM 627 C CA . THR A 1 84 ? 14.506 2.740 -26.209 1.00 44.28 84 THR A CA 1
ATOM 628 C C . THR A 1 84 ? 14.750 3.336 -27.593 1.00 44.28 84 THR A C 1
ATOM 630 O O . THR A 1 84 ? 15.693 4.096 -27.814 1.00 44.28 84 THR A O 1
ATOM 633 N N . HIS A 1 85 ? 13.941 2.930 -28.568 1.00 55.75 85 HIS A N 1
ATOM 634 C CA . HIS A 1 85 ? 14.007 3.370 -29.947 1.00 55.75 85 HIS A CA 1
ATOM 635 C C . HIS A 1 85 ? 13.330 4.738 -29.989 1.00 55.75 85 HIS A C 1
ATOM 637 O O . HIS A 1 85 ? 12.273 4.946 -30.580 1.00 55.75 85 HIS A O 1
ATOM 643 N N . TYR A 1 86 ? 13.958 5.707 -29.317 1.00 59.91 86 TYR A N 1
ATOM 644 C CA . TYR A 1 86 ? 13.763 7.099 -29.669 1.00 59.91 86 TYR A CA 1
ATOM 645 C C . TYR A 1 86 ? 13.926 7.174 -31.195 1.00 59.91 86 TYR A C 1
ATOM 647 O O . TYR A 1 86 ? 14.882 6.599 -31.734 1.00 59.91 86 TYR A O 1
ATOM 655 N N . PRO A 1 87 ? 13.000 7.818 -31.922 1.00 70.94 87 PRO A N 1
ATOM 656 C CA . PRO A 1 87 ? 13.161 7.959 -33.355 1.00 70.94 87 PRO A CA 1
ATOM 657 C C . PRO A 1 87 ? 14.534 8.576 -33.633 1.00 70.94 87 PRO A C 1
ATOM 659 O O . PRO A 1 87 ? 14.992 9.462 -32.895 1.00 70.94 87 PRO A O 1
ATOM 662 N N . LEU A 1 88 ? 15.216 8.047 -34.652 1.00 77.81 88 LEU A N 1
ATOM 663 C CA . LEU A 1 88 ? 16.520 8.551 -35.069 1.00 77.81 88 LEU A CA 1
ATOM 664 C C . LEU A 1 88 ? 16.415 10.056 -35.284 1.00 77.81 88 LEU A C 1
ATOM 666 O O . LEU A 1 88 ? 15.466 10.547 -35.897 1.00 77.81 88 LEU A O 1
ATOM 670 N N . CYS A 1 89 ? 17.393 10.791 -34.764 1.00 82.69 89 CYS A N 1
ATOM 671 C CA . CYS A 1 89 ? 17.426 12.229 -34.933 1.00 82.69 89 CYS A CA 1
ATOM 672 C C . CYS A 1 89 ? 17.402 12.575 -36.428 1.00 82.69 89 CYS A C 1
ATOM 674 O O . CYS A 1 89 ? 18.294 12.120 -37.152 1.00 82.69 89 CYS A O 1
ATOM 676 N N . PRO A 1 90 ? 16.462 13.421 -36.893 1.00 83.06 90 PRO A N 1
ATOM 677 C CA . PRO A 1 90 ? 16.366 13.799 -38.304 1.00 83.06 90 PRO A CA 1
ATOM 678 C C . PRO A 1 90 ? 17.640 14.492 -38.815 1.00 83.06 90 PRO A C 1
ATOM 680 O O . PRO A 1 90 ? 17.907 14.505 -40.012 1.00 83.06 90 PRO A O 1
ATOM 683 N N . TYR A 1 91 ? 18.459 15.032 -37.906 1.00 81.94 91 TYR A N 1
ATOM 684 C CA . TYR A 1 91 ? 19.731 15.677 -38.225 1.00 81.94 91 TYR A CA 1
ATOM 685 C C . TYR A 1 91 ? 20.945 14.744 -38.118 1.00 81.94 91 TYR A C 1
ATOM 687 O O . TYR A 1 91 ? 22.021 15.107 -38.593 1.00 81.94 91 TYR A O 1
ATOM 695 N N . GLY A 1 92 ? 20.815 13.555 -37.516 1.00 82.25 92 GLY A N 1
ATOM 696 C CA . GLY A 1 92 ? 21.896 12.569 -37.401 1.00 82.25 92 GLY A CA 1
ATOM 697 C C . GLY A 1 92 ? 23.234 13.182 -36.962 1.00 82.25 92 GLY A C 1
ATOM 698 O O . GLY A 1 92 ? 23.303 13.909 -35.973 1.00 82.25 92 GLY A O 1
ATOM 699 N N . LYS A 1 93 ? 24.303 12.943 -37.728 1.00 81.50 93 LYS A N 1
ATOM 700 C CA . LYS A 1 93 ? 25.650 13.480 -37.443 1.00 81.50 93 LYS A CA 1
ATOM 701 C C . LYS A 1 93 ? 25.745 15.015 -37.477 1.00 81.50 93 LYS A C 1
ATOM 703 O O . LYS A 1 93 ? 26.722 15.580 -37.006 1.00 81.50 93 LYS A O 1
ATOM 708 N N . LYS A 1 94 ? 24.744 15.698 -38.042 1.00 83.31 94 LYS A N 1
ATOM 709 C CA . LYS A 1 94 ? 24.672 17.166 -38.164 1.00 83.31 94 LYS A CA 1
ATOM 710 C C . LYS A 1 94 ? 23.917 17.826 -37.003 1.00 83.31 94 LYS A C 1
ATOM 712 O O . LYS A 1 94 ? 23.692 19.0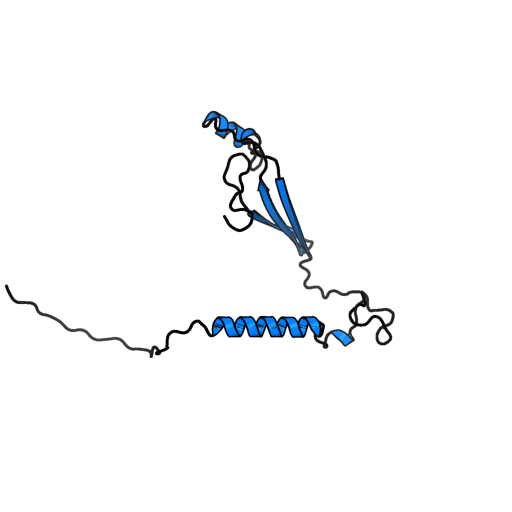31 -37.023 1.00 83.31 94 LYS A O 1
ATOM 717 N N . CYS A 1 95 ? 23.474 17.053 -36.012 1.00 82.56 95 CYS A N 1
ATOM 718 C CA . CYS A 1 95 ? 22.733 17.579 -34.871 1.00 82.56 95 CYS A CA 1
ATOM 719 C C . CYS A 1 95 ? 23.618 18.454 -33.974 1.00 82.56 95 CYS A C 1
ATOM 721 O O . CYS A 1 95 ? 24.565 17.971 -33.356 1.00 82.56 95 CYS A O 1
ATOM 723 N N . THR A 1 96 ? 23.255 19.729 -33.838 1.00 83.00 96 THR A N 1
ATOM 724 C CA . THR A 1 96 ? 23.943 20.708 -32.979 1.00 83.00 96 THR A CA 1
ATOM 725 C C . THR A 1 96 ? 23.545 20.608 -31.504 1.00 83.00 96 THR A C 1
ATOM 727 O O . THR A 1 96 ? 24.256 21.109 -30.638 1.00 83.00 96 THR A O 1
ATOM 730 N N . TYR A 1 97 ? 22.434 19.930 -31.191 1.00 76.88 97 TYR A N 1
ATOM 731 C CA . TYR A 1 97 ? 21.906 19.811 -29.826 1.00 76.88 97 TYR A CA 1
ATOM 732 C C . TYR A 1 97 ? 22.703 18.855 -28.925 1.00 76.88 97 TYR A C 1
ATOM 734 O O . TYR A 1 97 ? 22.493 18.852 -27.710 1.00 76.88 97 TYR A O 1
ATOM 742 N N . GLY A 1 98 ? 23.608 18.041 -29.484 1.00 72.88 98 GLY A N 1
ATOM 743 C CA . GLY A 1 98 ? 24.502 17.177 -28.706 1.00 72.88 98 GLY A CA 1
ATOM 744 C C . GLY A 1 98 ? 23.762 16.316 -27.672 1.00 72.88 98 GLY A C 1
ATOM 745 O O . GLY A 1 98 ? 22.660 15.825 -27.933 1.00 72.88 98 GLY A O 1
ATOM 746 N N . SER A 1 99 ? 24.337 16.155 -26.479 1.00 70.50 99 SER A N 1
ATOM 747 C CA . SER A 1 99 ? 23.764 15.385 -25.359 1.00 70.50 99 SER A CA 1
ATOM 748 C C . SER A 1 99 ? 22.387 15.864 -24.876 1.00 70.50 99 SER A C 1
ATOM 750 O O . SER A 1 99 ? 21.717 15.132 -24.160 1.00 70.50 99 SER A O 1
ATOM 752 N N . LYS A 1 100 ? 21.925 17.048 -25.301 1.00 69.44 100 LYS A N 1
ATOM 753 C CA . LYS A 1 100 ? 20.585 17.579 -24.997 1.00 69.44 100 LYS A CA 1
ATOM 754 C C . LYS A 1 100 ? 19.535 17.219 -26.049 1.00 69.44 100 LYS A C 1
ATOM 756 O O . LYS A 1 100 ? 18.372 17.592 -25.916 1.00 69.44 100 LYS A O 1
ATOM 761 N N . CYS A 1 101 ? 19.934 16.547 -27.128 1.00 75.81 101 CYS A N 1
ATOM 762 C CA . CYS A 1 101 ? 18.999 16.125 -28.158 1.00 75.81 101 CYS A CA 1
ATOM 763 C C . CYS A 1 101 ? 18.014 15.098 -27.589 1.00 75.81 101 CYS A C 1
ATOM 765 O O . CYS A 1 101 ? 18.428 14.079 -27.043 1.00 75.81 101 CYS A O 1
ATOM 767 N N . LYS A 1 102 ? 16.717 15.359 -27.774 1.00 73.12 102 LYS A N 1
ATOM 768 C CA . LYS A 1 102 ? 15.618 14.464 -27.386 1.00 73.12 102 LYS A CA 1
ATOM 769 C C . LYS A 1 102 ? 15.548 13.184 -28.243 1.00 73.12 102 LYS A C 1
ATOM 771 O O . LYS A 1 102 ? 14.866 12.241 -27.864 1.00 73.12 102 LYS A O 1
ATOM 776 N N . TYR A 1 103 ? 16.212 13.162 -29.402 1.00 79.31 103 TYR A N 1
ATOM 777 C CA . TYR A 1 103 ? 16.152 12.076 -30.387 1.00 79.31 103 TYR A CA 1
ATOM 778 C C . TYR A 1 103 ? 17.386 11.161 -30.335 1.00 79.31 103 TYR A C 1
ATOM 780 O O . TYR A 1 103 ? 18.463 11.576 -29.900 1.00 79.31 103 TYR A O 1
ATOM 788 N N . PHE A 1 104 ? 17.250 9.923 -30.822 1.00 74.12 104 PHE A N 1
ATOM 789 C CA . PHE A 1 104 ? 18.315 8.917 -30.763 1.00 74.12 104 PHE A CA 1
ATOM 790 C C . PHE A 1 104 ? 19.452 9.195 -31.748 1.00 74.12 104 PHE A C 1
ATOM 792 O O . PHE A 1 104 ? 19.222 9.593 -32.891 1.00 74.12 104 PHE A O 1
ATOM 799 N N . HIS A 1 105 ? 20.685 8.889 -31.341 1.00 77.00 105 HIS A N 1
ATOM 800 C CA . HIS A 1 105 ? 21.864 8.918 -32.205 1.00 77.00 105 HIS A CA 1
ATOM 801 C C . HIS A 1 105 ? 22.642 7.603 -32.081 1.00 77.00 105 HIS A C 1
ATOM 803 O O . HIS A 1 105 ? 23.220 7.332 -31.031 1.00 77.00 105 HIS A O 1
ATOM 809 N N . ILE A 1 106 ? 22.723 6.832 -33.173 1.00 70.50 106 ILE A N 1
ATOM 810 C CA . ILE A 1 106 ? 23.481 5.564 -33.251 1.00 70.50 106 ILE A CA 1
ATOM 811 C C . ILE A 1 106 ? 24.949 5.730 -32.832 1.00 70.50 106 ILE A C 1
ATOM 813 O O . ILE A 1 106 ? 25.496 4.873 -32.145 1.00 70.50 106 ILE A O 1
ATOM 817 N N . GLU A 1 107 ? 25.571 6.863 -33.166 1.00 68.19 107 GLU A N 1
ATOM 818 C CA . GLU A 1 107 ? 26.977 7.142 -32.838 1.00 68.19 107 GLU A CA 1
ATOM 819 C C . GLU A 1 107 ? 27.261 7.269 -31.332 1.00 68.19 107 GLU A C 1
ATOM 821 O O . GLU A 1 107 ? 28.418 7.215 -30.924 1.00 68.19 107 GLU A O 1
ATOM 826 N N . ARG A 1 108 ? 26.228 7.407 -30.488 1.00 67.06 108 ARG A N 1
ATOM 827 C CA . ARG A 1 108 ? 26.393 7.526 -29.031 1.00 67.06 108 ARG A CA 1
ATOM 828 C C . ARG A 1 108 ? 26.370 6.194 -28.290 1.00 67.06 108 ARG A C 1
ATOM 830 O O . ARG A 1 108 ? 26.744 6.189 -27.127 1.00 67.06 108 ARG A O 1
ATOM 837 N N . ARG A 1 109 ? 26.000 5.066 -28.920 1.00 51.12 109 ARG A N 1
ATOM 838 C CA . ARG A 1 109 ? 25.991 3.752 -28.232 1.00 51.12 109 ARG A CA 1
ATOM 839 C C . ARG A 1 109 ? 27.361 3.338 -27.679 1.00 51.12 109 ARG A C 1
ATOM 841 O O . ARG A 1 109 ? 27.411 2.537 -26.756 1.00 51.12 109 ARG A O 1
ATOM 848 N N . TYR A 1 110 ? 28.447 3.897 -28.213 1.00 51.44 110 TYR A N 1
ATOM 849 C CA . TYR A 1 110 ? 29.818 3.643 -27.759 1.00 51.44 110 TYR A CA 1
ATOM 850 C C . TYR A 1 110 ? 30.437 4.778 -26.931 1.00 51.44 110 TYR A C 1
ATOM 852 O O . TYR A 1 110 ? 31.545 4.625 -26.422 1.00 51.44 110 TYR A O 1
ATOM 860 N N . GLN A 1 111 ? 29.755 5.916 -26.782 1.00 58.72 111 GLN A N 1
ATOM 861 C CA . GLN A 1 111 ? 30.244 7.024 -25.965 1.00 58.72 111 GLN A CA 1
ATOM 862 C C . GLN A 1 111 ? 29.522 6.986 -24.624 1.00 58.72 111 GLN A C 1
ATOM 864 O O . GLN A 1 111 ? 28.295 7.004 -24.579 1.00 58.72 111 GLN A O 1
ATOM 869 N N . ASN A 1 112 ? 30.303 6.888 -23.544 1.00 52.84 112 ASN A N 1
ATOM 870 C CA . ASN A 1 112 ? 29.826 6.862 -22.165 1.00 52.84 112 ASN A CA 1
ATOM 871 C C . ASN A 1 112 ? 28.667 7.870 -21.979 1.00 52.84 112 ASN A C 1
ATOM 873 O O . ASN A 1 112 ? 28.879 9.060 -22.219 1.00 52.84 112 ASN A O 1
ATOM 877 N N . PRO A 1 113 ? 27.453 7.429 -21.595 1.00 57.16 113 PRO A N 1
ATOM 878 C CA . PRO A 1 113 ? 26.272 8.296 -21.543 1.00 57.16 113 PRO A CA 1
ATOM 879 C C . PRO A 1 113 ? 26.360 9.384 -20.464 1.00 57.16 113 PRO A C 1
ATOM 881 O O . PRO A 1 113 ? 25.524 10.284 -20.435 1.00 57.16 113 PRO A O 1
ATOM 884 N N . LEU A 1 114 ? 27.360 9.309 -19.584 1.00 60.28 114 LEU A N 1
ATOM 885 C CA . LEU A 1 114 ? 27.576 10.250 -18.495 1.00 60.28 114 LEU A CA 1
ATOM 886 C C . LEU A 1 114 ? 28.256 11.525 -19.001 1.00 60.28 114 LEU A C 1
ATOM 888 O O . LEU A 1 114 ? 29.320 11.489 -19.624 1.00 60.28 114 LEU A O 1
ATOM 892 N N . SER A 1 115 ? 27.683 12.676 -18.657 1.00 63.53 115 SER A N 1
ATOM 893 C CA . SER A 1 115 ? 28.369 13.958 -18.804 1.00 63.53 115 SER A CA 1
ATOM 894 C C . SER A 1 115 ? 29.680 13.969 -18.002 1.00 63.53 115 SER A C 1
ATOM 896 O O . SER A 1 115 ? 29.865 13.208 -17.048 1.00 63.53 115 SER A O 1
ATOM 898 N N . ILE A 1 116 ? 30.616 14.852 -18.361 1.00 68.75 116 ILE A N 1
ATOM 899 C CA . ILE A 1 116 ? 31.884 15.008 -17.625 1.00 68.75 116 ILE A CA 1
ATOM 900 C C . ILE A 1 116 ? 31.604 15.330 -16.148 1.00 68.75 116 ILE A C 1
ATOM 902 O O . ILE A 1 116 ? 32.262 14.788 -15.263 1.00 68.75 116 ILE A O 1
ATOM 906 N N . THR A 1 117 ? 30.582 16.146 -15.878 1.00 72.06 117 THR A N 1
ATOM 907 C CA . THR A 1 117 ? 30.142 16.493 -14.523 1.00 72.06 117 THR A CA 1
ATOM 908 C C . THR A 1 117 ? 29.664 15.266 -13.749 1.00 72.06 117 THR A C 1
ATOM 910 O O . THR A 1 117 ? 30.112 15.046 -12.627 1.00 72.06 117 THR A O 1
ATOM 913 N N . GLU A 1 118 ? 28.818 14.427 -14.349 1.00 71.56 118 GLU A N 1
ATOM 914 C CA . GLU A 1 118 ? 28.346 13.188 -13.716 1.00 71.56 118 GLU A CA 1
ATOM 915 C C . GLU A 1 118 ? 29.480 12.180 -13.527 1.00 71.56 118 GLU A C 1
ATOM 917 O O . GLU A 1 118 ? 29.568 11.534 -12.487 1.00 71.56 118 GLU A O 1
ATOM 922 N N . SER A 1 119 ? 30.401 12.094 -14.487 1.00 74.19 119 SER A N 1
ATOM 923 C CA . SER A 1 119 ? 31.581 11.233 -14.397 1.00 74.19 119 SER A CA 1
ATOM 924 C C . SER A 1 119 ? 32.505 11.649 -13.248 1.00 74.19 119 SER A C 1
ATOM 926 O O . SER A 1 119 ? 33.029 10.791 -12.538 1.00 74.19 119 SER A O 1
ATOM 928 N N . LEU A 1 120 ? 32.696 12.955 -13.033 1.00 78.75 120 LEU A N 1
ATOM 929 C CA . LEU A 1 120 ? 33.474 13.484 -11.910 1.00 78.75 120 LEU A CA 1
ATOM 930 C C . LEU A 1 120 ? 32.765 13.243 -10.573 1.00 78.75 120 LEU A C 1
ATOM 932 O O . LEU A 1 120 ? 33.395 12.766 -9.634 1.00 78.75 120 LEU A O 1
ATOM 936 N N . GLN A 1 121 ? 31.453 13.474 -10.502 1.00 81.31 121 GLN A N 1
ATOM 937 C CA . GLN A 1 121 ? 30.665 13.209 -9.294 1.00 81.31 121 GLN A CA 1
ATOM 938 C C . GLN A 1 121 ? 30.632 11.719 -8.933 1.00 81.31 121 GLN A C 1
ATOM 940 O O . GLN A 1 121 ? 30.681 11.357 -7.757 1.00 81.31 121 GLN A O 1
ATOM 945 N N . MET A 1 122 ? 30.567 10.834 -9.930 1.00 73.00 122 MET A N 1
ATOM 946 C CA . MET A 1 122 ? 30.593 9.390 -9.713 1.00 73.00 122 MET A CA 1
ATOM 947 C C . MET A 1 122 ? 31.966 8.934 -9.206 1.00 73.00 122 MET A C 1
ATOM 949 O O . MET A 1 122 ? 32.030 8.148 -8.262 1.00 73.00 122 MET A O 1
ATOM 953 N N . LYS A 1 123 ? 33.058 9.480 -9.765 1.00 84.25 123 LYS A N 1
ATOM 954 C CA . LYS A 1 123 ? 34.425 9.261 -9.263 1.00 84.25 123 LYS A CA 1
ATOM 955 C C . LYS A 1 123 ? 34.586 9.751 -7.825 1.00 84.25 123 LYS A C 1
ATOM 957 O O . LYS A 1 123 ? 35.094 9.003 -7.000 1.00 84.25 123 LYS A O 1
ATOM 962 N N . GLU A 1 124 ? 34.075 10.937 -7.503 1.00 86.25 124 GLU A N 1
ATOM 963 C CA . GLU A 1 124 ? 34.130 11.497 -6.149 1.00 86.25 124 GLU A CA 1
ATOM 964 C C . GLU A 1 124 ? 33.346 10.639 -5.137 1.00 86.25 124 GLU A C 1
ATOM 966 O O . GLU A 1 124 ? 33.810 10.389 -4.024 1.00 86.25 124 GLU A O 1
ATOM 971 N N . ARG A 1 125 ? 32.168 10.123 -5.520 1.00 78.25 125 ARG A N 1
ATOM 972 C CA . ARG A 1 125 ? 31.393 9.185 -4.686 1.00 78.25 125 ARG A CA 1
ATOM 973 C C . ARG A 1 125 ? 32.119 7.858 -4.485 1.00 78.25 125 ARG A C 1
ATOM 975 O O . ARG A 1 125 ? 32.117 7.333 -3.374 1.00 78.25 125 ARG A O 1
ATOM 982 N N . LEU A 1 126 ? 32.755 7.336 -5.532 1.00 77.00 126 LEU A N 1
ATOM 983 C CA . LEU A 1 126 ? 33.565 6.120 -5.460 1.00 77.00 126 LEU A CA 1
ATOM 984 C C . LEU A 1 126 ? 34.785 6.315 -4.553 1.00 77.00 126 LEU A C 1
ATOM 986 O O . LEU A 1 126 ? 35.060 5.456 -3.719 1.00 77.00 126 LEU A O 1
ATOM 990 N N . GLU A 1 127 ? 35.476 7.450 -4.642 1.00 81.44 127 GLU A N 1
ATOM 991 C CA . GLU A 1 127 ? 36.584 7.785 -3.740 1.00 81.44 127 GLU A CA 1
ATOM 992 C C . GLU A 1 127 ? 36.119 7.916 -2.288 1.00 81.44 127 GLU A C 1
ATOM 994 O O . GLU A 1 127 ? 36.713 7.303 -1.402 1.00 81.44 127 GLU A O 1
ATOM 999 N N . LYS A 1 128 ? 34.997 8.602 -2.041 1.00 76.94 128 LYS A N 1
ATOM 1000 C CA . LYS A 1 128 ? 34.384 8.686 -0.705 1.00 76.94 128 LYS A CA 1
ATOM 1001 C C . LYS A 1 128 ? 33.997 7.307 -0.156 1.00 76.94 128 LYS A C 1
ATOM 1003 O O . LYS A 1 128 ? 34.249 7.038 1.015 1.00 76.94 128 LYS A O 1
ATOM 1008 N N . SER A 1 129 ? 33.465 6.408 -0.992 1.00 66.06 129 SER A N 1
ATOM 1009 C CA . SER A 1 129 ? 33.157 5.028 -0.578 1.00 66.06 129 SER A CA 1
ATOM 1010 C C . SER A 1 129 ? 34.405 4.178 -0.304 1.00 66.06 129 SER A C 1
ATOM 1012 O O . SER A 1 129 ? 34.394 3.356 0.609 1.00 66.06 129 SER A O 1
ATOM 1014 N N . LYS A 1 130 ? 35.509 4.401 -1.033 1.00 67.88 130 LYS A N 1
ATOM 1015 C CA . LYS A 1 130 ? 36.792 3.716 -0.799 1.00 67.88 130 LYS A CA 1
ATOM 1016 C C . LYS A 1 130 ? 37.450 4.174 0.502 1.00 67.88 130 LYS A C 1
ATOM 1018 O O . LYS A 1 130 ? 37.983 3.345 1.233 1.00 67.88 130 LYS A O 1
ATOM 1023 N N . LEU A 1 131 ? 37.356 5.466 0.814 1.00 60.38 131 LEU A N 1
ATOM 1024 C CA . LEU A 1 131 ? 37.851 6.044 2.065 1.00 60.38 131 LEU A CA 1
ATOM 1025 C C . LEU A 1 131 ? 37.060 5.544 3.285 1.00 60.38 131 LEU A C 1
ATOM 1027 O O . LEU A 1 131 ? 37.652 5.273 4.325 1.00 60.38 131 LEU A O 1
ATOM 1031 N N . GLN A 1 132 ? 35.743 5.351 3.155 1.00 55.38 132 GLN A N 1
ATOM 1032 C CA . GLN A 1 132 ? 34.916 4.782 4.229 1.00 55.38 132 GLN A CA 1
ATOM 1033 C C . GLN A 1 132 ? 35.196 3.290 4.474 1.00 55.38 132 GLN A C 1
ATOM 1035 O O . GLN A 1 132 ? 35.157 2.847 5.618 1.00 55.38 132 GLN A O 1
ATOM 1040 N N . HIS A 1 133 ? 35.545 2.518 3.440 1.00 49.06 133 HIS A N 1
ATOM 1041 C CA . HIS A 1 133 ? 35.908 1.104 3.603 1.00 49.06 133 HIS A CA 1
ATOM 1042 C C . HIS A 1 133 ? 37.322 0.866 4.165 1.00 49.06 133 HIS A C 1
ATOM 1044 O O . HIS A 1 133 ? 37.613 -0.243 4.607 1.00 49.06 133 HIS A O 1
ATOM 1050 N N . GLN A 1 134 ? 38.197 1.878 4.204 1.00 47.62 134 GLN A N 1
ATOM 1051 C CA . GLN A 1 134 ? 39.527 1.769 4.821 1.00 47.62 134 GLN A CA 1
ATOM 1052 C C . GLN A 1 134 ? 39.537 2.018 6.339 1.00 47.62 134 GLN A C 1
ATOM 1054 O O . GLN A 1 134 ? 40.543 1.721 6.979 1.00 47.62 134 GLN A O 1
ATOM 1059 N N . SER A 1 135 ? 38.440 2.494 6.946 1.00 45.41 135 SER A N 1
ATOM 1060 C CA . SER A 1 135 ? 38.369 2.703 8.403 1.00 45.41 135 SER A CA 1
ATOM 1061 C C . SER A 1 135 ? 37.842 1.497 9.194 1.00 45.41 135 SER A C 1
ATOM 1063 O O . SER A 1 135 ? 37.607 1.614 10.395 1.00 45.41 135 SER A O 1
ATOM 1065 N N . SER A 1 136 ? 37.648 0.339 8.559 1.00 41.97 136 SER A N 1
ATOM 1066 C CA . SER A 1 136 ? 37.264 -0.900 9.242 1.00 41.97 136 SER A CA 1
ATOM 1067 C C . SER A 1 136 ? 38.104 -2.078 8.754 1.00 41.97 136 SER A C 1
ATOM 1069 O O . SER A 1 136 ? 37.681 -2.839 7.887 1.00 41.97 136 SER A O 1
ATOM 1071 N N . ASN A 1 137 ? 39.298 -2.238 9.321 1.00 35.78 137 ASN A N 1
ATOM 1072 C CA . ASN A 1 137 ? 39.971 -3.533 9.339 1.00 35.78 137 ASN A CA 1
ATOM 1073 C C . ASN A 1 137 ? 40.758 -3.687 10.655 1.00 35.78 137 ASN A C 1
ATOM 1075 O O . ASN A 1 137 ? 41.838 -3.110 10.783 1.00 35.78 137 ASN A O 1
ATOM 1079 N N . PRO A 1 138 ? 40.248 -4.434 11.653 1.00 40.41 138 PRO A N 1
ATOM 1080 C CA . PRO A 1 138 ? 41.107 -5.136 12.590 1.00 40.41 138 PRO A CA 1
ATOM 1081 C C . PRO A 1 138 ? 41.735 -6.349 11.882 1.00 40.41 138 PRO A C 1
ATOM 1083 O O . PRO A 1 138 ? 41.112 -7.006 11.053 1.00 40.41 138 PRO A O 1
ATOM 1086 N N . SER A 1 139 ? 43.007 -6.584 12.180 1.00 34.97 139 SER A N 1
ATOM 1087 C CA . SER A 1 139 ? 43.952 -7.438 11.463 1.00 34.97 139 SER A CA 1
ATOM 1088 C C . SER A 1 139 ? 43.522 -8.894 11.205 1.00 34.97 139 SER A C 1
ATOM 1090 O O . SER A 1 139 ? 42.944 -9.570 12.050 1.00 34.97 139 SER A O 1
ATOM 1092 N N . ILE A 1 140 ? 43.915 -9.361 10.018 1.00 33.81 140 ILE A N 1
ATOM 1093 C CA . ILE A 1 140 ? 43.885 -10.723 9.457 1.00 33.81 140 ILE A CA 1
ATOM 1094 C C . ILE A 1 140 ? 44.666 -11.725 10.330 1.00 33.81 140 ILE A C 1
ATOM 1096 O O . ILE A 1 140 ? 45.701 -11.345 10.862 1.00 33.81 140 ILE A O 1
ATOM 1100 N N . MET A 1 141 ? 44.244 -13.001 10.373 1.00 26.66 141 MET A N 1
ATOM 1101 C CA . MET A 1 141 ? 45.094 -14.172 10.050 1.00 26.66 141 MET A CA 1
ATOM 1102 C C . MET A 1 141 ? 44.240 -15.353 9.512 1.00 26.66 141 MET A C 1
ATOM 1104 O O . MET A 1 141 ? 43.075 -15.468 9.894 1.00 26.66 141 MET A O 1
ATOM 1108 N N . PRO A 1 142 ? 44.770 -16.187 8.585 1.00 38.12 142 PRO A N 1
ATOM 1109 C CA . PRO A 1 142 ? 43.978 -17.038 7.687 1.00 38.12 142 PRO A CA 1
ATOM 1110 C C . PRO A 1 142 ? 43.759 -18.478 8.190 1.00 38.12 142 PRO A C 1
ATOM 1112 O O . PRO A 1 142 ? 44.600 -19.059 8.870 1.00 38.12 142 PRO A O 1
ATOM 1115 N N . VAL A 1 143 ? 42.634 -19.069 7.778 1.00 28.56 143 VAL A N 1
ATOM 1116 C CA . VAL A 1 143 ? 42.254 -20.476 7.991 1.00 28.56 143 VAL A CA 1
ATOM 1117 C C . VAL A 1 143 ? 42.858 -21.351 6.881 1.00 28.56 143 VAL A C 1
ATOM 1119 O O . VAL A 1 143 ? 42.617 -21.094 5.702 1.00 28.56 143 VAL A O 1
ATOM 1122 N N . LEU A 1 144 ? 43.609 -22.394 7.254 1.00 31.80 144 LEU A N 1
ATOM 1123 C CA . LEU A 1 144 ? 44.077 -23.478 6.375 1.00 31.80 144 LEU A CA 1
ATOM 1124 C C . LEU A 1 144 ? 43.317 -24.781 6.717 1.00 31.80 144 LEU A C 1
ATOM 1126 O O . LEU A 1 144 ? 42.968 -25.017 7.870 1.00 31.80 144 LEU A O 1
ATOM 1130 N N . ILE A 1 145 ? 43.032 -25.594 5.699 1.00 30.45 145 ILE A N 1
ATOM 1131 C CA . ILE A 1 145 ? 42.048 -26.692 5.656 1.00 30.45 145 ILE A CA 1
ATOM 1132 C C . ILE A 1 145 ? 42.656 -28.077 6.028 1.00 30.45 145 ILE A C 1
ATOM 1134 O O . ILE A 1 145 ? 43.633 -28.460 5.397 1.00 30.45 145 ILE A O 1
ATOM 1138 N N . ASN A 1 146 ? 41.975 -28.813 6.944 1.00 29.98 146 ASN A N 1
ATOM 1139 C CA . ASN A 1 146 ? 41.792 -30.290 7.179 1.00 29.98 146 ASN A CA 1
ATOM 1140 C C . ASN A 1 146 ? 43.013 -31.245 7.376 1.00 29.98 146 ASN A C 1
ATOM 1142 O O . ASN A 1 146 ? 44.073 -30.923 6.851 1.00 29.98 146 ASN A O 1
ATOM 1146 N N . PRO A 1 147 ? 42.916 -32.439 8.054 1.00 29.69 147 PRO A N 1
ATOM 1147 C CA . PRO A 1 147 ? 41.748 -33.339 8.263 1.00 29.69 147 PRO A CA 1
ATOM 1148 C C . PRO A 1 147 ? 41.533 -33.958 9.690 1.00 29.69 147 PRO A C 1
ATOM 1150 O O . PRO A 1 147 ? 42.366 -33.835 10.581 1.00 29.69 147 PRO A O 1
ATOM 1153 N N . LEU A 1 148 ? 40.391 -34.645 9.889 1.00 29.09 148 LEU A N 1
ATOM 1154 C CA . LEU A 1 148 ? 40.003 -35.525 11.033 1.00 29.09 148 LEU A CA 1
ATOM 1155 C C . LEU A 1 148 ? 40.581 -36.968 10.877 1.00 29.09 148 LEU A C 1
ATOM 1157 O O . LEU A 1 148 ? 40.909 -37.314 9.742 1.00 29.09 148 LEU A O 1
ATOM 1161 N N . PRO A 1 149 ? 40.424 -37.920 11.840 1.00 43.06 149 PRO A N 1
ATOM 1162 C CA . PRO A 1 149 ? 40.783 -38.015 13.275 1.00 43.06 149 PRO A CA 1
ATOM 1163 C C . PRO A 1 149 ? 41.762 -39.219 13.540 1.00 43.06 149 PRO A C 1
ATOM 1165 O O . PRO A 1 149 ? 42.194 -39.854 12.576 1.00 43.06 149 PRO A O 1
ATOM 1168 N N . PRO A 1 150 ? 42.130 -39.593 14.795 1.00 32.97 150 PRO A N 1
ATOM 1169 C CA . PRO A 1 1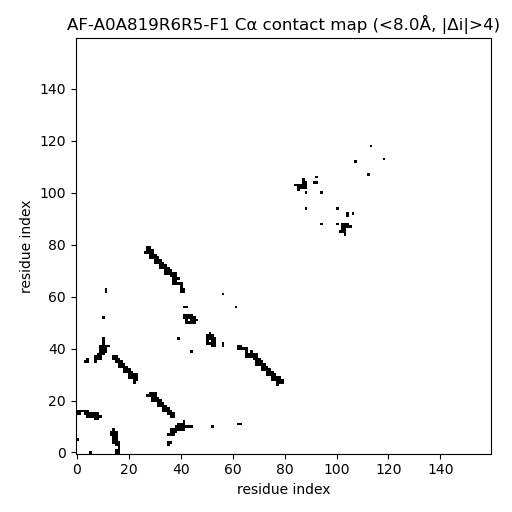50 ? 41.415 -40.703 15.458 1.00 32.97 150 PRO A CA 1
ATOM 1170 C C . PRO A 1 150 ? 41.315 -40.623 17.009 1.00 32.97 150 PRO A C 1
ATOM 1172 O O . PRO A 1 150 ? 41.828 -39.726 17.666 1.00 32.97 150 PRO A O 1
ATOM 1175 N N . ILE A 1 151 ? 40.580 -41.604 17.536 1.00 30.16 151 ILE A N 1
ATOM 1176 C CA . ILE A 1 151 ? 40.076 -41.906 18.892 1.00 30.16 151 ILE A CA 1
ATOM 1177 C C . ILE A 1 151 ? 41.170 -42.251 19.935 1.00 30.16 151 ILE A C 1
ATOM 1179 O O . ILE A 1 151 ? 42.106 -42.952 19.566 1.00 30.16 151 ILE A O 1
ATOM 1183 N N . ALA A 1 152 ? 40.984 -41.883 21.224 1.00 25.55 152 ALA A N 1
ATOM 1184 C CA . ALA A 1 152 ? 41.328 -42.642 22.467 1.00 25.55 152 ALA A CA 1
ATOM 1185 C C . ALA A 1 152 ? 41.139 -41.737 23.729 1.00 25.55 152 ALA A C 1
ATOM 1187 O O . ALA A 1 152 ? 41.681 -40.642 23.740 1.00 25.55 152 ALA A O 1
ATOM 1188 N N . VAL A 1 153 ? 40.211 -41.982 24.679 1.00 27.25 153 VAL A N 1
ATOM 1189 C CA . VAL A 1 153 ? 40.218 -42.915 25.849 1.00 27.25 153 VAL A CA 1
ATOM 1190 C C . VAL A 1 153 ? 40.832 -42.299 27.134 1.00 27.25 153 VAL A C 1
ATOM 1192 O O . VAL A 1 153 ? 42.020 -42.025 27.124 1.00 27.25 153 VAL A O 1
ATOM 1195 N N . LEU A 1 154 ? 39.980 -42.168 28.184 1.00 28.67 154 LEU A N 1
ATOM 1196 C CA . LEU A 1 154 ? 40.156 -42.304 29.667 1.00 28.67 154 LEU A CA 1
ATOM 1197 C C . LEU A 1 154 ? 41.326 -41.538 30.362 1.00 28.67 154 LEU A C 1
ATOM 1199 O O . LEU A 1 154 ? 42.346 -41.292 29.747 1.00 28.67 154 LEU A O 1
ATOM 1203 N N . GLU A 1 155 ? 41.310 -41.070 31.618 1.00 29.84 155 GLU A N 1
ATOM 1204 C CA . GLU A 1 155 ? 40.658 -41.437 32.889 1.00 29.84 155 GLU A CA 1
ATOM 1205 C C . GLU A 1 155 ? 40.458 -40.176 33.788 1.00 29.84 155 GLU A C 1
ATOM 1207 O O . GLU A 1 155 ? 41.129 -39.157 33.611 1.00 29.84 155 GLU A O 1
ATOM 1212 N N . GLU A 1 156 ? 39.556 -40.260 34.781 1.00 36.47 156 GLU A N 1
ATOM 1213 C CA . GLU A 1 156 ? 39.614 -39.503 36.058 1.00 36.47 156 GLU A CA 1
ATOM 1214 C C . GLU A 1 156 ? 40.866 -39.934 36.889 1.00 36.47 156 GLU A C 1
ATOM 1216 O O . GLU A 1 156 ? 41.687 -40.681 36.364 1.00 36.47 156 GLU A O 1
ATOM 1221 N N . PRO A 1 157 ? 41.024 -39.677 38.212 1.00 46.38 157 PRO A N 1
ATOM 1222 C CA . PRO A 1 157 ? 40.508 -38.652 39.143 1.00 46.38 157 PRO A CA 1
ATOM 1223 C C . PRO A 1 157 ? 41.659 -37.981 39.950 1.00 46.38 157 PRO A C 1
ATOM 1225 O O . PRO A 1 157 ? 42.809 -38.392 39.850 1.00 46.38 157 PRO A O 1
ATOM 1228 N N . LEU A 1 158 ? 41.363 -36.990 40.811 1.00 30.22 158 LEU A N 1
ATOM 1229 C CA . LEU A 1 158 ? 41.571 -37.061 42.282 1.00 30.22 158 LEU A CA 1
ATOM 1230 C C . LEU A 1 158 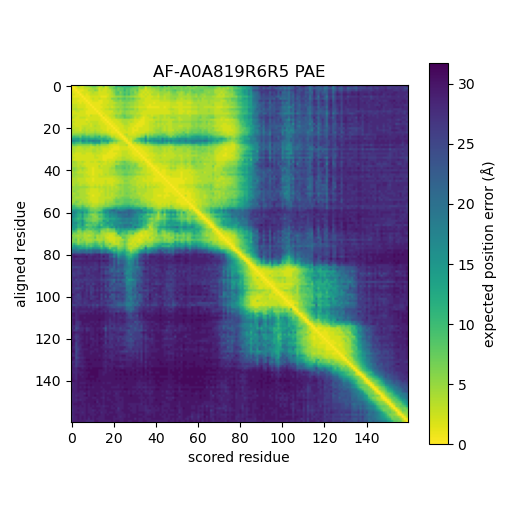? 41.415 -35.688 42.987 1.00 30.22 158 LEU A C 1
ATOM 1232 O O . LEU A 1 158 ? 42.203 -34.780 42.756 1.00 30.22 158 LEU A O 1
ATOM 1236 N N . ILE A 1 159 ? 40.439 -35.626 43.912 1.00 31.52 159 ILE A N 1
ATOM 1237 C CA . ILE A 1 159 ? 40.574 -35.324 45.364 1.00 31.52 159 ILE A CA 1
ATOM 1238 C C . ILE A 1 159 ? 41.335 -34.017 45.724 1.00 31.52 159 ILE A C 1
ATOM 1240 O O . ILE A 1 159 ? 42.529 -33.903 45.479 1.00 31.52 159 ILE A O 1
ATOM 1244 N N . LYS A 1 160 ? 40.739 -33.000 46.368 1.00 36.31 160 LYS A N 1
ATOM 1245 C CA . LYS A 1 160 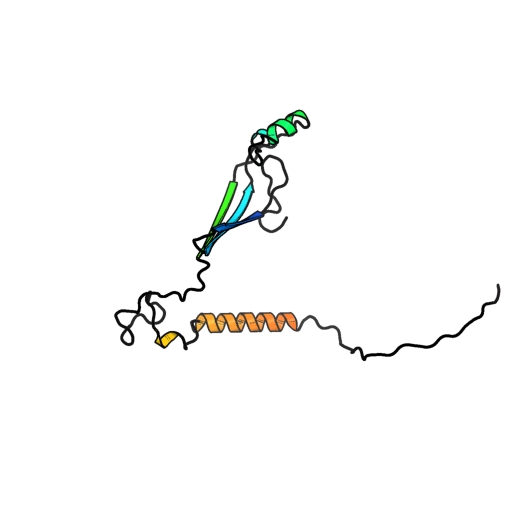? 39.928 -32.966 47.607 1.00 36.31 160 LYS A CA 1
ATOM 1246 C C . LYS A 1 160 ? 38.825 -31.916 47.553 1.00 36.31 160 LYS A C 1
ATOM 1248 O O . LYS A 1 160 ? 39.072 -30.852 46.948 1.00 36.31 160 LYS A O 1
#

Sequence (160 aa):
NVGGGTGMISFGFKAGTEASSRKIDGLHYTIGVLVQSKFGRKKQLIITGVPVGEELLKIEKKQYNFQPLLVTIVSGDDGNDCETHYPLCPYGKKCTYGSKCKYFHIERRYQNPLSITESLQMKERLEKSKLQHQSSNPSIMPVLINPLPPIAVLEEPLIK